Protein AF-A0A937M376-F1 (afdb_monomer_lite)

pLDDT: mean 91.03, std 8.13, range [60.03, 98.12]

Radius of gyration: 15.55 Å; chains: 1; bounding box: 42×31×44 Å

Structure (mmCIF, N/CA/C/O backbone):
data_AF-A0A937M376-F1
#
_entry.id   AF-A0A937M376-F1
#
loop_
_atom_site.group_PDB
_atom_site.id
_atom_site.type_symbol
_atom_site.label_atom_id
_atom_site.label_alt_id
_atom_site.label_comp_id
_atom_site.label_asym_id
_atom_site.label_entity_id
_atom_site.label_seq_id
_atom_site.pdbx_PDB_ins_code
_atom_site.Cartn_x
_atom_site.Cartn_y
_atom_site.Cartn_z
_atom_site.occupancy
_atom_site.B_iso_or_equiv
_atom_site.auth_seq_id
_atom_site.auth_comp_id
_atom_site.auth_asym_id
_atom_site.auth_atom_id
_atom_site.pdbx_PDB_model_num
ATOM 1 N N . MET A 1 1 ? 0.144 -13.848 18.892 1.00 60.03 1 MET A N 1
ATOM 2 C CA . MET A 1 1 ? -0.932 -13.142 18.149 1.00 60.03 1 MET A CA 1
ATOM 3 C C . MET A 1 1 ? -1.589 -14.121 17.180 1.00 60.03 1 MET A C 1
ATOM 5 O O . MET A 1 1 ? -0.908 -14.588 16.276 1.00 60.03 1 MET A O 1
ATOM 9 N N . LYS A 1 2 ? -2.869 -14.483 17.356 1.00 79.31 2 LYS A N 1
ATOM 10 C CA . LYS A 1 2 ? -3.527 -15.451 16.454 1.00 79.31 2 LYS A CA 1
ATOM 11 C C . LYS A 1 2 ? -3.582 -14.906 15.011 1.00 79.31 2 LYS A C 1
ATOM 13 O O . LYS A 1 2 ? -3.907 -13.730 14.798 1.00 79.31 2 LYS A O 1
ATOM 18 N N . ASN A 1 3 ? -3.244 -15.766 14.050 1.00 88.69 3 ASN A N 1
ATOM 19 C CA . ASN A 1 3 ? -3.342 -15.575 12.594 1.00 88.69 3 ASN A CA 1
ATOM 20 C C . ASN A 1 3 ? -2.472 -14.462 11.976 1.00 88.69 3 ASN A C 1
ATOM 22 O O . ASN A 1 3 ? -2.732 -14.068 10.845 1.00 88.69 3 ASN A O 1
ATOM 26 N N . PHE A 1 4 ? -1.459 -13.929 12.674 1.00 93.38 4 PHE A N 1
ATOM 27 C CA . PHE A 1 4 ? -0.593 -12.879 12.105 1.00 93.38 4 PHE A CA 1
ATOM 28 C C . PHE A 1 4 ? 0.095 -13.344 10.817 1.00 93.38 4 PHE A C 1
ATOM 30 O O . PHE A 1 4 ? -0.080 -12.726 9.775 1.00 93.38 4 PHE A O 1
ATOM 37 N N . LEU A 1 5 ? 0.808 -14.473 10.884 1.00 94.62 5 LEU A N 1
ATOM 38 C CA . LEU A 1 5 ? 1.556 -15.008 9.748 1.00 94.62 5 LEU A CA 1
ATOM 39 C C . LEU A 1 5 ? 0.632 -15.364 8.583 1.00 94.62 5 LEU A C 1
ATOM 41 O O . LEU A 1 5 ? 0.913 -14.987 7.454 1.00 94.62 5 LEU A O 1
ATOM 45 N N . THR A 1 6 ? -0.503 -16.007 8.864 1.00 96.81 6 THR A N 1
ATOM 46 C CA . THR A 1 6 ? -1.507 -16.336 7.847 1.00 96.81 6 THR A CA 1
ATOM 47 C C . THR A 1 6 ? -1.978 -15.087 7.108 1.00 96.81 6 THR A C 1
ATOM 49 O O . THR A 1 6 ? -1.923 -15.055 5.888 1.00 96.81 6 THR A O 1
ATOM 52 N N . LEU A 1 7 ? -2.375 -14.034 7.830 1.00 96.75 7 LEU A N 1
ATOM 53 C CA . LEU A 1 7 ? -2.866 -12.798 7.215 1.00 96.75 7 LEU A CA 1
ATOM 54 C C . LEU A 1 7 ? -1.769 -12.047 6.447 1.00 96.75 7 LEU A C 1
ATOM 56 O O . LEU A 1 7 ? -2.049 -11.513 5.374 1.00 96.75 7 LEU A O 1
ATOM 60 N N . SER A 1 8 ? -0.528 -12.046 6.943 1.00 97.62 8 SER A N 1
ATOM 61 C CA . SER A 1 8 ? 0.626 -11.507 6.211 1.00 97.62 8 SER A CA 1
ATOM 62 C C . SER A 1 8 ? 0.859 -12.267 4.904 1.00 97.62 8 SER A C 1
ATOM 64 O O . SER A 1 8 ? 0.941 -11.648 3.850 1.00 97.62 8 SER A O 1
ATOM 66 N N . VAL A 1 9 ? 0.913 -13.602 4.945 1.00 97.94 9 VAL A N 1
ATOM 67 C CA . VAL A 1 9 ? 1.138 -14.439 3.754 1.00 97.94 9 VAL A CA 1
ATOM 68 C C . VAL A 1 9 ? -0.005 -14.282 2.752 1.00 97.94 9 VAL A C 1
ATOM 70 O O . VAL A 1 9 ? 0.249 -14.100 1.566 1.00 97.94 9 VAL A O 1
ATOM 73 N N . THR A 1 10 ? -1.259 -14.263 3.208 1.00 97.62 10 THR A N 1
ATOM 74 C CA . THR A 1 10 ? -2.409 -13.987 2.335 1.00 97.62 10 THR A CA 1
ATOM 75 C C . THR A 1 10 ? -2.293 -12.614 1.675 1.00 97.62 10 THR A C 1
ATOM 77 O O . THR A 1 10 ? -2.539 -12.493 0.479 1.00 97.62 10 THR A O 1
ATOM 80 N N . SER A 1 11 ? -1.876 -11.588 2.423 1.00 98.06 11 SER A N 1
ATOM 81 C CA . SER A 1 11 ? -1.689 -10.235 1.881 1.00 98.06 11 SER A CA 1
ATOM 82 C C . SER A 1 11 ? -0.554 -10.171 0.860 1.00 98.06 11 SER A C 1
ATOM 84 O O . SER A 1 11 ? -0.688 -9.472 -0.140 1.00 98.06 11 SER A O 1
ATOM 86 N N . PHE A 1 12 ? 0.533 -10.915 1.091 1.00 98.00 12 PHE A N 1
ATOM 87 C CA . PHE A 1 12 ? 1.640 -11.058 0.147 1.00 98.00 12 PHE A CA 1
ATOM 88 C C . PHE A 1 12 ? 1.163 -11.670 -1.169 1.00 98.00 12 PHE A C 1
ATOM 90 O O . PHE A 1 12 ? 1.263 -11.024 -2.207 1.00 98.00 12 PHE A O 1
ATOM 97 N N . VAL A 1 13 ? 0.557 -12.863 -1.115 1.00 97.69 13 VAL A N 1
ATOM 98 C CA . VAL A 1 13 ? 0.066 -13.567 -2.310 1.00 97.69 13 VAL A CA 1
ATOM 99 C C . VAL A 1 13 ? -0.934 -12.702 -3.076 1.00 97.69 13 VAL A C 1
ATOM 101 O O . VAL A 1 13 ? -0.815 -12.550 -4.289 1.00 97.69 13 VAL A O 1
ATOM 104 N N . PHE A 1 14 ? -1.889 -12.085 -2.375 1.00 97.81 14 PHE A N 1
ATOM 105 C CA . PHE A 1 14 ? -2.879 -11.210 -3.000 1.00 97.81 14 PHE A CA 1
ATOM 106 C C . PHE A 1 14 ? -2.238 -9.996 -3.688 1.00 97.81 14 PHE A C 1
ATOM 108 O O . PHE A 1 14 ? -2.590 -9.677 -4.823 1.00 97.81 14 PHE A O 1
ATOM 115 N N . SER A 1 15 ? -1.273 -9.347 -3.029 1.00 97.19 15 SER A N 1
ATOM 116 C CA . SER A 1 15 ? -0.543 -8.205 -3.590 1.00 97.19 15 SER A CA 1
ATOM 117 C C . SER A 1 15 ? 0.244 -8.589 -4.839 1.00 97.19 15 SER A C 1
ATOM 119 O O . SER A 1 15 ? 0.117 -7.933 -5.869 1.00 97.19 15 SER A O 1
ATOM 121 N N . THR A 1 16 ? 0.997 -9.689 -4.787 1.00 95.75 16 THR A N 1
ATOM 122 C CA . THR A 1 16 ? 1.791 -10.169 -5.923 1.00 95.75 16 THR A CA 1
ATOM 123 C C . THR A 1 16 ? 0.912 -10.532 -7.119 1.00 95.75 16 THR A C 1
ATOM 125 O O . THR A 1 16 ? 1.245 -10.181 -8.247 1.00 95.75 16 THR A O 1
ATOM 128 N N . VAL A 1 17 ? -0.243 -11.168 -6.899 1.00 95.88 17 VAL A N 1
ATOM 129 C CA . VAL A 1 17 ? -1.197 -11.457 -7.984 1.00 95.88 17 VAL A CA 1
ATOM 130 C C . VAL A 1 17 ? -1.697 -10.167 -8.634 1.00 95.88 17 VAL A C 1
ATOM 132 O O . VAL A 1 17 ? -1.714 -10.070 -9.859 1.00 95.88 17 VAL A O 1
ATOM 135 N N . LEU A 1 18 ? -2.071 -9.157 -7.843 1.00 96.06 18 LEU A N 1
ATOM 136 C CA . LEU A 1 18 ? -2.535 -7.877 -8.387 1.00 96.06 18 LEU A CA 1
ATOM 137 C C . LEU A 1 18 ? -1.428 -7.096 -9.104 1.00 96.06 18 LEU A C 1
ATOM 139 O O . LEU A 1 18 ? -1.723 -6.419 -10.086 1.00 96.06 18 LEU A O 1
ATOM 143 N N . TRP A 1 19 ? -0.173 -7.240 -8.680 1.00 94.00 19 TRP A N 1
ATOM 144 C CA . TRP A 1 19 ? 0.996 -6.761 -9.419 1.00 94.00 19 TRP A CA 1
ATOM 145 C C . TRP A 1 19 ? 1.102 -7.379 -10.810 1.00 94.00 19 TRP A C 1
ATOM 147 O O . TRP A 1 19 ? 1.170 -6.650 -11.797 1.00 94.00 19 TRP A O 1
ATOM 157 N N . VAL A 1 20 ? 1.060 -8.711 -10.895 1.00 93.50 20 VAL A N 1
ATOM 158 C CA . VAL A 1 20 ? 1.152 -9.446 -12.167 1.00 93.50 20 VAL A CA 1
ATOM 159 C C . VAL A 1 20 ? -0.001 -9.072 -13.098 1.00 93.50 20 VAL A C 1
ATOM 161 O O . VAL A 1 20 ? 0.221 -8.775 -14.271 1.00 93.50 20 VAL A O 1
ATOM 164 N N . LEU A 1 21 ? -1.231 -9.045 -12.574 1.00 93.44 21 LEU A N 1
ATOM 165 C CA . LEU A 1 21 ? -2.415 -8.682 -13.353 1.00 93.44 21 LEU A CA 1
ATOM 166 C C . LEU A 1 21 ? -2.338 -7.244 -13.862 1.00 93.44 21 LEU A C 1
ATOM 168 O O . LEU A 1 21 ? -2.629 -6.995 -15.029 1.00 93.44 21 LEU A O 1
ATOM 172 N N . TRP A 1 22 ? -1.937 -6.301 -13.009 1.00 93.88 22 TRP A N 1
ATOM 173 C CA . TRP A 1 22 ? -1.803 -4.908 -13.416 1.00 93.88 22 TRP A CA 1
ATOM 174 C C . TRP A 1 22 ? -0.738 -4.736 -14.490 1.00 93.88 22 TRP A C 1
ATOM 176 O O . TRP A 1 22 ? -1.021 -4.119 -15.511 1.00 93.88 22 TRP A O 1
ATOM 186 N N . HIS A 1 23 ? 0.442 -5.329 -14.297 1.00 90.88 23 HIS A N 1
ATOM 187 C CA . HIS A 1 23 ? 1.521 -5.256 -15.274 1.00 90.88 23 HIS A CA 1
ATOM 188 C C . HIS A 1 23 ? 1.093 -5.831 -16.623 1.00 90.88 23 HIS A C 1
ATOM 190 O O . HIS A 1 23 ? 1.319 -5.200 -17.649 1.00 90.88 23 HIS A O 1
ATOM 196 N N . PHE A 1 24 ? 0.418 -6.986 -16.639 1.00 90.50 24 PHE A N 1
ATOM 197 C CA . PHE A 1 24 ? -0.133 -7.554 -17.870 1.00 90.50 24 PHE A CA 1
ATOM 198 C C . PHE A 1 24 ? -1.077 -6.570 -18.575 1.00 90.50 24 PHE A C 1
ATOM 200 O O . PHE A 1 24 ? -0.935 -6.336 -19.774 1.00 90.50 24 PHE A O 1
ATOM 207 N N . VAL A 1 25 ? -2.005 -5.954 -17.837 1.00 89.81 25 VAL A N 1
ATOM 208 C CA . VAL A 1 25 ? -2.943 -4.974 -18.404 1.00 89.81 25 VAL A CA 1
ATOM 209 C C . VAL A 1 25 ? -2.209 -3.740 -18.936 1.00 89.81 25 VAL A C 1
ATOM 211 O O . VAL A 1 25 ? -2.500 -3.300 -20.044 1.00 89.81 25 VAL A O 1
ATOM 214 N N . ASP A 1 26 ? -1.246 -3.201 -18.189 1.00 88.31 26 ASP A N 1
ATOM 215 C CA . ASP A 1 26 ? -0.510 -1.987 -18.565 1.00 88.31 26 ASP A CA 1
ATOM 216 C C . ASP A 1 26 ? 0.462 -2.196 -19.738 1.00 88.31 26 ASP A C 1
ATOM 218 O O . ASP A 1 26 ? 0.782 -1.249 -20.446 1.00 88.31 26 ASP A O 1
ATOM 222 N N . THR A 1 27 ? 0.904 -3.428 -19.998 1.00 86.88 27 THR A N 1
ATOM 223 C CA . THR A 1 27 ? 1.880 -3.713 -21.067 1.00 86.88 27 THR A CA 1
ATOM 224 C C . THR A 1 27 ? 1.272 -4.371 -22.306 1.00 86.88 27 THR A C 1
ATOM 226 O O . THR A 1 27 ? 1.769 -4.156 -23.408 1.00 86.88 27 THR A O 1
ATOM 229 N N . HIS A 1 28 ? 0.185 -5.141 -22.169 1.00 87.12 28 HIS A N 1
ATOM 230 C CA . HIS A 1 28 ? -0.362 -5.956 -23.266 1.00 87.12 28 HIS A CA 1
ATOM 231 C C . HIS A 1 28 ? -1.743 -5.499 -23.761 1.00 87.12 28 HIS A C 1
ATOM 233 O O . HIS A 1 28 ? -2.185 -5.933 -24.827 1.00 87.12 28 HIS A O 1
ATOM 239 N N . VAL A 1 29 ? -2.446 -4.618 -23.038 1.00 87.69 29 VAL A N 1
ATOM 240 C CA . VAL A 1 29 ? -3.753 -4.100 -23.476 1.00 87.69 29 VAL A CA 1
ATOM 241 C C . VAL A 1 29 ? -3.565 -2.759 -24.181 1.00 87.69 29 VAL A C 1
ATOM 243 O O . VAL A 1 29 ? -3.445 -1.716 -23.545 1.00 87.69 29 VAL A O 1
ATOM 246 N N . LEU A 1 30 ? -3.583 -2.779 -25.518 1.00 81.81 30 LEU A N 1
ATOM 247 C CA . LEU A 1 30 ? -3.178 -1.660 -26.386 1.00 81.81 30 LEU A CA 1
ATOM 248 C C . LEU A 1 30 ? -3.792 -0.293 -26.023 1.00 81.81 30 LEU A C 1
ATOM 250 O O . LEU A 1 30 ? -3.104 0.720 -26.050 1.00 81.81 30 LEU A O 1
ATOM 254 N N . PHE A 1 31 ? -5.079 -0.236 -25.667 1.00 83.69 31 PHE A N 1
ATOM 255 C CA . PHE A 1 31 ? -5.759 1.032 -25.352 1.00 83.69 31 PHE A CA 1
ATOM 256 C C . PHE A 1 31 ? -5.519 1.538 -23.915 1.00 83.69 31 PHE A C 1
ATOM 258 O O . PHE A 1 31 ? -5.854 2.692 -23.601 1.00 83.69 31 PHE A O 1
ATOM 265 N N . LEU A 1 32 ? -4.960 0.683 -23.053 1.00 79.75 32 LEU A N 1
ATOM 266 C CA . LEU A 1 32 ? -4.591 0.968 -21.664 1.00 79.75 32 LEU A CA 1
ATOM 267 C C . LEU A 1 32 ? -3.082 1.098 -21.461 1.00 79.75 32 LEU A C 1
ATOM 269 O O . LEU A 1 32 ? -2.679 1.536 -20.386 1.00 79.75 32 LEU A O 1
ATOM 273 N N . ALA A 1 33 ? -2.276 0.766 -22.470 1.00 80.56 33 ALA A N 1
ATOM 274 C CA . ALA A 1 33 ? -0.830 0.813 -22.362 1.00 80.56 33 ALA A CA 1
ATOM 275 C C . ALA A 1 33 ? -0.338 2.211 -21.959 1.00 80.56 33 ALA A C 1
ATOM 277 O O . ALA A 1 33 ? -0.722 3.216 -22.566 1.00 80.56 33 ALA A O 1
ATOM 278 N N . GLY A 1 34 ? 0.461 2.280 -20.890 1.00 74.69 34 GLY A N 1
ATOM 279 C CA . GLY A 1 34 ? 0.971 3.533 -20.322 1.00 74.69 34 GLY A CA 1
ATOM 280 C C . GLY A 1 34 ? -0.060 4.356 -19.536 1.00 74.69 34 GLY A C 1
ATOM 281 O O . GLY A 1 34 ? 0.252 5.453 -19.075 1.00 74.69 34 GLY A O 1
ATOM 282 N N . LYS A 1 35 ? -1.290 3.852 -19.353 1.00 81.12 35 LYS A N 1
ATOM 283 C CA . LYS A 1 35 ? -2.335 4.468 -18.509 1.00 81.12 35 LYS A CA 1
ATOM 284 C C . LYS A 1 35 ? -2.457 3.793 -17.141 1.00 81.12 35 LYS A C 1
ATOM 286 O O . LYS A 1 35 ? -3.377 4.124 -16.386 1.00 81.12 35 LYS A O 1
ATOM 291 N N . GLY A 1 36 ? -1.538 2.888 -16.799 1.00 72.00 36 GLY A N 1
ATOM 292 C CA . GLY A 1 36 ? -1.556 2.054 -15.599 1.00 72.00 36 GLY A CA 1
ATOM 293 C C . GLY A 1 36 ? -1.753 2.793 -14.281 1.00 72.00 36 GLY A C 1
ATOM 294 O O . GLY A 1 36 ? -2.350 2.231 -13.363 1.00 72.00 36 GLY A O 1
ATOM 295 N N . GLY A 1 37 ? -1.355 4.066 -14.193 1.00 74.19 37 GLY A N 1
ATOM 296 C CA . GLY A 1 37 ? -1.579 4.898 -13.008 1.00 74.19 37 GLY A CA 1
ATOM 297 C C . GLY A 1 37 ? -3.058 5.072 -12.631 1.00 74.19 37 GLY A C 1
ATOM 298 O O . GLY A 1 37 ? -3.381 5.113 -11.446 1.00 74.19 37 GLY A O 1
ATOM 299 N N . PHE A 1 38 ? -3.977 5.111 -13.606 1.00 75.31 38 PHE A N 1
ATOM 300 C CA . PHE A 1 38 ? -5.414 5.289 -13.342 1.00 75.31 38 PHE A CA 1
ATOM 301 C C . PHE A 1 38 ? -6.099 4.035 -12.786 1.00 75.31 38 PHE A C 1
ATOM 303 O O . PHE A 1 38 ? -7.143 4.139 -12.146 1.00 75.31 38 PHE A O 1
ATOM 310 N N . PHE A 1 39 ? -5.525 2.854 -13.017 1.00 83.56 39 PHE A N 1
ATOM 311 C CA . PHE A 1 39 ? -6.074 1.566 -12.584 1.00 83.56 39 PHE A CA 1
ATOM 312 C C . PHE A 1 39 ? -5.035 0.736 -11.818 1.00 83.56 39 PHE A C 1
ATOM 314 O O . PHE A 1 39 ? -4.970 -0.483 -11.949 1.00 83.56 39 PHE A O 1
ATOM 321 N N . TYR A 1 40 ? -4.220 1.401 -10.996 1.00 91.31 40 TYR A N 1
ATOM 322 C CA . TYR A 1 40 ? -3.093 0.786 -10.301 1.00 91.31 40 TYR A CA 1
ATOM 323 C C . TYR A 1 40 ? -3.528 -0.246 -9.240 1.00 91.31 40 TYR A C 1
ATOM 325 O O . TYR A 1 40 ? -3.756 0.079 -8.068 1.00 91.31 40 TYR A O 1
ATOM 333 N N . LEU A 1 41 ? -3.645 -1.518 -9.648 1.00 94.56 41 LEU A N 1
ATOM 334 C CA . LEU A 1 41 ? -4.130 -2.608 -8.791 1.00 94.56 41 LEU A CA 1
ATOM 335 C C . LEU A 1 41 ? -3.246 -2.890 -7.563 1.00 94.56 41 LEU A C 1
ATOM 337 O O . LEU A 1 41 ? -3.818 -3.232 -6.526 1.00 94.56 41 LEU A O 1
ATOM 341 N N . PRO A 1 42 ? -1.909 -2.708 -7.587 1.00 95.19 42 PRO A N 1
ATOM 342 C CA . PRO A 1 42 ? -1.094 -2.838 -6.376 1.00 95.19 42 PRO A CA 1
ATOM 343 C C . PRO A 1 42 ? -1.538 -1.908 -5.242 1.00 95.19 42 PRO A C 1
ATOM 345 O O . PRO A 1 42 ? -1.579 -2.301 -4.074 1.00 95.19 42 PRO A O 1
ATOM 348 N N . HIS A 1 43 ? -1.973 -0.684 -5.561 1.00 96.19 43 HIS A N 1
ATOM 349 C CA . HIS A 1 43 ? -2.533 0.202 -4.539 1.00 96.19 43 HIS A CA 1
ATOM 350 C C . HIS A 1 43 ? -3.876 -0.305 -4.008 1.00 96.19 43 HIS A C 1
ATOM 352 O O . HIS A 1 43 ? -4.112 -0.269 -2.798 1.00 96.19 43 HIS A O 1
ATOM 358 N N . ALA A 1 44 ? -4.732 -0.853 -4.876 1.00 95.62 44 ALA A N 1
ATOM 359 C CA . ALA A 1 44 ? -5.965 -1.503 -4.437 1.00 95.62 44 ALA A CA 1
ATOM 360 C C . ALA A 1 44 ? -5.677 -2.683 -3.489 1.00 95.62 44 ALA A C 1
ATOM 362 O O . ALA A 1 44 ? -6.370 -2.835 -2.481 1.00 95.62 44 ALA A O 1
ATOM 363 N N . ALA A 1 45 ? -4.615 -3.458 -3.748 1.00 97.50 45 ALA A N 1
ATOM 364 C CA . ALA A 1 45 ? -4.165 -4.534 -2.867 1.00 97.50 45 ALA A CA 1
ATOM 365 C C . ALA A 1 45 ? -3.863 -4.024 -1.454 1.00 97.50 45 ALA A C 1
ATOM 367 O O . ALA A 1 45 ? -4.378 -4.560 -0.469 1.00 97.50 45 ALA A O 1
ATOM 368 N N . ARG A 1 46 ? -3.082 -2.940 -1.359 1.00 97.62 46 ARG A N 1
ATOM 369 C CA . ARG A 1 46 ? -2.753 -2.287 -0.085 1.00 97.62 46 ARG A CA 1
ATOM 370 C C . ARG A 1 46 ? -4.005 -1.839 0.655 1.00 97.62 46 ARG A C 1
ATOM 372 O O . ARG A 1 46 ? -4.148 -2.139 1.840 1.00 97.62 46 ARG A O 1
ATOM 379 N N . VAL A 1 47 ? -4.922 -1.162 -0.037 1.00 97.56 47 VAL A N 1
ATOM 380 C CA . VAL A 1 47 ? -6.159 -0.661 0.572 1.00 97.56 47 VAL A CA 1
ATOM 381 C C . VAL A 1 47 ? -6.988 -1.811 1.129 1.00 97.56 47 VAL A C 1
ATOM 383 O O . VAL A 1 47 ? -7.312 -1.804 2.314 1.00 97.56 47 VAL A O 1
ATOM 386 N N . LEU A 1 48 ? -7.298 -2.818 0.312 1.00 97.25 48 LEU A N 1
ATOM 387 C CA . LEU A 1 48 ? -8.151 -3.930 0.729 1.00 97.25 48 LEU A CA 1
ATOM 388 C C . LEU A 1 48 ? -7.524 -4.703 1.892 1.00 97.25 48 LEU A C 1
ATOM 390 O O . LEU A 1 48 ? -8.169 -4.893 2.923 1.00 97.25 48 LEU A O 1
ATOM 394 N N . CYS A 1 49 ? -6.255 -5.090 1.783 1.00 97.62 49 CYS A N 1
ATOM 395 C CA . CYS A 1 49 ? -5.594 -5.865 2.828 1.00 97.62 49 CYS A CA 1
ATOM 396 C C . CYS A 1 49 ? -5.479 -5.087 4.147 1.00 97.62 49 CYS 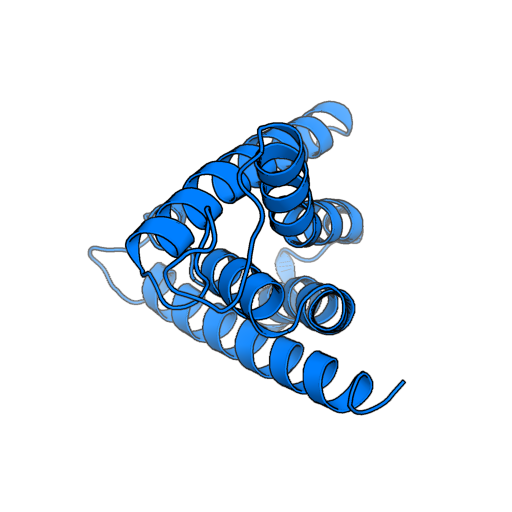A C 1
ATOM 398 O O . CYS A 1 49 ? -5.750 -5.653 5.203 1.00 97.62 49 CYS A O 1
ATOM 400 N N . VAL A 1 50 ? -5.154 -3.790 4.127 1.00 97.44 50 VAL A N 1
ATOM 401 C CA . VAL A 1 50 ? -5.100 -2.987 5.363 1.00 97.44 50 VAL A CA 1
ATOM 402 C C . VAL A 1 50 ? -6.500 -2.761 5.940 1.00 97.44 50 VAL A C 1
ATOM 404 O O . VAL A 1 50 ? -6.690 -2.880 7.149 1.00 97.44 50 VAL A O 1
ATOM 407 N N . VAL A 1 51 ? -7.508 -2.495 5.109 1.00 95.88 51 VAL A N 1
ATOM 408 C CA . VAL A 1 51 ? -8.895 -2.305 5.564 1.00 95.88 51 VAL A CA 1
ATOM 409 C C . VAL A 1 51 ? -9.449 -3.585 6.199 1.00 95.88 51 VAL A C 1
ATOM 411 O O . VAL A 1 51 ? -10.080 -3.521 7.257 1.00 95.88 51 VAL A O 1
ATOM 414 N N . TYR A 1 52 ? -9.200 -4.759 5.613 1.00 94.75 52 TYR A N 1
ATOM 415 C CA . TYR A 1 52 ? -9.744 -6.028 6.107 1.00 94.75 52 TYR A CA 1
ATOM 416 C C . TYR A 1 52 ? -8.885 -6.692 7.187 1.00 94.75 52 TYR A C 1
ATOM 418 O O . TYR A 1 52 ? -9.430 -7.182 8.177 1.00 94.75 52 TYR A O 1
ATOM 426 N N . PHE A 1 53 ? -7.560 -6.686 7.045 1.00 95.31 53 PHE A N 1
ATOM 427 C CA . PHE A 1 53 ? -6.639 -7.410 7.930 1.00 95.31 53 PHE A CA 1
ATOM 428 C C . PHE A 1 53 ? -5.858 -6.496 8.887 1.00 95.31 53 PHE A C 1
ATOM 430 O O . PHE A 1 53 ? -5.197 -6.982 9.811 1.00 95.31 53 PHE A O 1
ATOM 437 N N . GLY A 1 54 ? -5.969 -5.175 8.727 1.00 94.25 54 GLY A N 1
ATOM 438 C CA . GLY A 1 54 ? -5.305 -4.189 9.577 1.00 94.25 54 GLY A CA 1
ATOM 439 C C . GLY A 1 54 ? -3.786 -4.196 9.412 1.00 94.25 54 GLY A C 1
ATOM 440 O O . GLY A 1 54 ? -3.246 -4.572 8.373 1.00 94.25 54 GLY A O 1
ATOM 441 N N . TYR A 1 55 ? -3.083 -3.830 10.487 1.00 94.25 55 TYR A N 1
ATOM 442 C CA . TYR A 1 55 ? -1.616 -3.776 10.527 1.00 94.25 55 TYR A CA 1
ATOM 443 C C . TYR A 1 55 ? -0.941 -5.121 10.217 1.00 94.25 55 TYR A C 1
ATOM 445 O O . TYR A 1 55 ? 0.216 -5.153 9.811 1.00 94.25 55 TYR A O 1
ATOM 453 N N . LYS A 1 56 ? -1.661 -6.239 10.379 1.00 95.50 56 LYS A N 1
ATOM 454 C CA . LYS A 1 56 ? -1.143 -7.581 10.089 1.00 95.50 56 LYS A CA 1
ATOM 455 C C . LYS A 1 56 ? -0.851 -7.777 8.601 1.00 95.50 56 LYS A C 1
ATOM 457 O O . LYS A 1 56 ? -0.022 -8.604 8.271 1.00 95.50 56 LYS A O 1
ATOM 462 N N . ALA A 1 57 ? -1.490 -7.021 7.709 1.00 97.44 57 ALA A N 1
ATOM 463 C CA . ALA A 1 57 ? -1.202 -7.096 6.278 1.00 97.44 57 ALA A CA 1
ATOM 464 C C . ALA A 1 57 ? 0.143 -6.468 5.889 1.00 97.44 57 ALA A C 1
ATOM 466 O O . ALA A 1 57 ? 0.715 -6.847 4.869 1.00 97.44 57 ALA A O 1
ATOM 467 N N . ILE A 1 58 ? 0.642 -5.507 6.676 1.00 97.62 58 ILE A N 1
ATOM 468 C CA . ILE A 1 58 ? 1.749 -4.621 6.289 1.00 97.62 58 ILE A CA 1
ATOM 469 C C . ILE A 1 58 ? 3.016 -5.388 5.877 1.00 97.62 58 ILE A C 1
ATOM 471 O O . ILE A 1 58 ? 3.534 -5.082 4.804 1.00 97.62 58 ILE A O 1
ATOM 475 N N . PRO A 1 59 ? 3.507 -6.398 6.627 1.00 97.62 59 PRO A N 1
ATOM 476 C CA . PRO A 1 59 ? 4.723 -7.110 6.233 1.00 97.62 59 PRO A CA 1
ATOM 477 C C . PRO A 1 59 ? 4.570 -7.828 4.890 1.00 97.62 59 PRO A C 1
ATOM 479 O O . PRO A 1 59 ? 5.458 -7.763 4.047 1.00 97.62 59 PRO A O 1
ATOM 482 N N . GLY A 1 60 ? 3.425 -8.481 4.673 1.00 97.88 60 GLY A N 1
ATOM 483 C CA . GLY A 1 60 ? 3.150 -9.181 3.422 1.00 97.88 60 GLY A CA 1
ATOM 484 C C . GLY A 1 60 ? 2.990 -8.233 2.240 1.00 97.88 60 GLY A C 1
ATOM 485 O O . GLY A 1 60 ? 3.537 -8.483 1.173 1.00 97.88 60 GLY A O 1
ATOM 486 N N . LEU A 1 61 ? 2.291 -7.114 2.446 1.00 98.06 61 LEU A N 1
ATOM 487 C CA . LEU A 1 61 ? 2.162 -6.063 1.439 1.00 98.06 61 LEU A CA 1
ATOM 488 C C . LEU A 1 61 ? 3.522 -5.479 1.061 1.00 98.06 61 LEU A C 1
ATOM 490 O O . LEU A 1 61 ? 3.792 -5.328 -0.123 1.00 98.06 61 LEU A O 1
ATOM 494 N N . TYR A 1 62 ? 4.381 -5.201 2.045 1.00 97.56 62 TYR A N 1
ATOM 495 C CA . TYR A 1 62 ? 5.721 -4.676 1.801 1.00 97.56 62 TYR A CA 1
ATOM 496 C C . TYR A 1 62 ? 6.559 -5.643 0.973 1.00 97.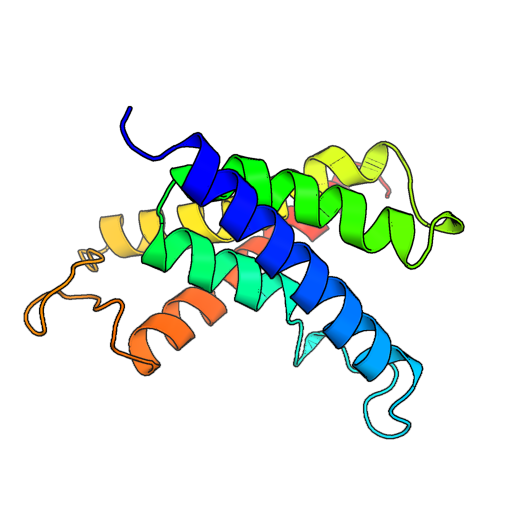56 62 TYR A C 1
ATOM 498 O O . TYR A 1 62 ? 7.091 -5.247 -0.055 1.00 97.56 62 TYR A O 1
ATOM 506 N N . LEU A 1 63 ? 6.593 -6.926 1.342 1.00 96.19 63 LEU A N 1
ATOM 507 C CA . LEU A 1 63 ? 7.266 -7.936 0.527 1.00 96.19 63 LEU A CA 1
ATOM 508 C C . LEU A 1 63 ? 6.667 -8.033 -0.882 1.00 96.19 63 LEU A C 1
ATOM 510 O O . LEU A 1 63 ? 7.412 -8.202 -1.839 1.00 96.19 63 LEU A O 1
ATOM 514 N N . GLY A 1 64 ? 5.349 -7.885 -1.032 1.00 95.56 64 GLY A N 1
ATOM 515 C CA . GLY A 1 64 ? 4.688 -7.874 -2.339 1.00 95.56 64 GLY A CA 1
ATOM 516 C C . GLY A 1 64 ? 5.120 -6.691 -3.211 1.00 95.56 64 GLY A C 1
ATOM 517 O O . GLY A 1 64 ? 5.368 -6.882 -4.395 1.00 95.56 64 GLY A O 1
ATOM 518 N N . GLU A 1 65 ? 5.278 -5.503 -2.621 1.00 94.00 65 GLU A N 1
ATOM 519 C CA . GLU A 1 65 ? 5.766 -4.295 -3.311 1.00 94.00 65 GLU A CA 1
ATOM 520 C C . GLU A 1 65 ? 7.255 -4.347 -3.673 1.00 94.00 65 GLU A C 1
ATOM 522 O O . GLU A 1 65 ? 7.718 -3.581 -4.512 1.00 94.00 65 GLU A O 1
ATOM 527 N N . LEU A 1 66 ? 8.018 -5.239 -3.045 1.00 92.44 66 LEU A N 1
ATOM 528 C CA . LEU A 1 66 ? 9.404 -5.513 -3.412 1.00 92.44 66 LEU A CA 1
ATOM 529 C C . LEU A 1 66 ? 9.478 -6.595 -4.501 1.00 92.44 66 LEU A C 1
ATOM 531 O O . LEU A 1 66 ? 10.114 -6.421 -5.536 1.00 92.44 66 LEU A O 1
ATOM 535 N N . VAL A 1 67 ? 8.787 -7.716 -4.286 1.00 91.44 67 VAL A N 1
ATOM 536 C CA . VAL A 1 67 ? 8.838 -8.891 -5.167 1.00 91.44 67 VAL A CA 1
ATOM 537 C C . VAL A 1 67 ? 8.131 -8.646 -6.496 1.00 91.44 67 VAL A C 1
ATOM 539 O O . VAL A 1 67 ? 8.629 -9.098 -7.520 1.00 91.44 67 VAL A O 1
ATOM 542 N N . GLY A 1 68 ? 6.988 -7.953 -6.499 1.00 88.19 68 GLY A N 1
ATOM 543 C CA . GLY A 1 68 ? 6.198 -7.703 -7.708 1.00 88.19 68 GLY A CA 1
ATOM 544 C C . GLY A 1 68 ? 7.035 -7.065 -8.821 1.00 88.19 68 GLY A C 1
ATOM 545 O O . GLY A 1 68 ? 7.239 -7.714 -9.848 1.00 88.19 68 GLY A O 1
ATOM 546 N N . PRO A 1 69 ? 7.586 -5.856 -8.606 1.00 85.50 69 PRO A N 1
ATOM 547 C CA . PRO A 1 69 ? 8.474 -5.209 -9.568 1.00 85.50 69 PRO A CA 1
ATOM 548 C C . PRO A 1 69 ? 9.702 -6.053 -9.905 1.00 85.50 69 PRO A C 1
ATOM 550 O O . PRO A 1 69 ? 10.019 -6.205 -11.075 1.00 85.50 69 PRO A O 1
ATOM 553 N N . TYR A 1 70 ? 10.360 -6.651 -8.905 1.00 86.56 70 TYR A N 1
ATOM 554 C CA . TYR A 1 70 ? 11.579 -7.435 -9.121 1.00 86.56 70 TYR A CA 1
ATOM 555 C C . TYR A 1 70 ? 11.373 -8.640 -10.050 1.00 86.56 70 TYR A C 1
ATOM 557 O O . TYR A 1 70 ? 12.249 -8.958 -10.846 1.00 86.56 70 TYR A O 1
ATOM 565 N N . VAL A 1 71 ? 10.231 -9.325 -9.948 1.00 86.62 71 VAL A N 1
ATOM 566 C CA . VAL A 1 71 ? 9.917 -10.496 -10.784 1.00 86.62 71 VAL A CA 1
ATOM 567 C C . VAL A 1 71 ? 9.475 -10.085 -12.188 1.00 86.62 71 VAL A C 1
ATOM 569 O O . VAL A 1 71 ? 9.757 -10.802 -13.145 1.00 86.62 71 VAL A O 1
ATOM 572 N N . LEU A 1 72 ? 8.759 -8.967 -12.309 1.00 87.44 72 LEU A N 1
ATOM 573 C CA . LEU A 1 72 ? 8.159 -8.522 -13.569 1.00 87.44 72 LEU A CA 1
ATOM 574 C C . LEU A 1 72 ? 9.139 -7.729 -14.435 1.00 87.44 72 LEU A C 1
ATOM 576 O O . LEU A 1 72 ? 9.173 -7.930 -15.645 1.00 87.44 72 LEU A O 1
ATOM 580 N N . ASP A 1 73 ? 9.947 -6.876 -13.811 1.00 82.25 73 ASP A N 1
ATOM 581 C CA . ASP A 1 73 ? 10.998 -6.103 -14.462 1.00 82.25 73 ASP A CA 1
ATOM 582 C C . ASP A 1 73 ? 12.241 -6.001 -13.553 1.00 82.25 73 ASP A C 1
ATOM 584 O O . ASP A 1 73 ? 12.447 -5.010 -12.838 1.00 82.25 73 ASP A O 1
ATOM 588 N N . PRO A 1 74 ? 13.101 -7.038 -13.561 1.00 77.06 74 PRO A N 1
ATOM 589 C CA . PRO A 1 74 ? 14.288 -7.085 -12.713 1.00 77.06 74 PRO A CA 1
ATOM 590 C C . PRO A 1 74 ? 15.272 -5.936 -12.975 1.00 77.06 74 PRO A C 1
ATOM 592 O O . PRO A 1 74 ? 16.056 -5.592 -12.091 1.00 77.06 74 PRO A O 1
ATOM 595 N N . GLY A 1 75 ? 15.252 -5.346 -14.179 1.00 71.88 75 GLY A N 1
ATOM 596 C CA . GLY A 1 75 ? 16.198 -4.312 -14.607 1.00 71.88 75 GLY A CA 1
ATOM 597 C C . GLY A 1 75 ? 15.967 -2.949 -13.953 1.00 71.88 75 GLY A C 1
ATOM 598 O O . GLY A 1 75 ? 16.889 -2.140 -13.882 1.00 71.88 75 GLY A O 1
ATOM 599 N N . ILE A 1 76 ? 14.762 -2.709 -13.430 1.00 65.75 76 ILE A N 1
ATOM 600 C CA . ILE A 1 76 ? 14.383 -1.457 -12.757 1.00 65.75 76 ILE A CA 1
ATOM 601 C C . ILE A 1 76 ? 14.695 -1.517 -11.250 1.00 65.75 76 ILE A C 1
ATOM 603 O O . ILE A 1 76 ? 14.665 -0.507 -10.539 1.00 65.75 76 ILE A O 1
ATOM 607 N N . TYR A 1 77 ? 15.033 -2.698 -10.730 1.00 64.31 77 TYR A N 1
ATOM 608 C CA . TYR A 1 77 ? 15.130 -2.901 -9.297 1.00 64.31 77 TYR A CA 1
ATOM 609 C C . TYR A 1 77 ? 16.452 -2.391 -8.714 1.00 64.31 77 TYR A C 1
ATOM 611 O O . TYR A 1 77 ? 17.527 -2.939 -8.952 1.00 64.31 77 TYR A O 1
ATOM 619 N N . SER A 1 78 ? 16.364 -1.354 -7.883 1.00 70.38 78 SER A N 1
ATOM 620 C CA . SER A 1 78 ? 17.499 -0.805 -7.142 1.00 70.38 78 SER A CA 1
ATOM 621 C C . SER A 1 78 ? 17.186 -0.726 -5.650 1.00 70.38 78 SER A C 1
ATOM 623 O O . SER A 1 78 ? 16.030 -0.597 -5.245 1.00 70.38 78 SER A O 1
ATOM 625 N N . PHE A 1 79 ? 18.227 -0.751 -4.808 1.00 69.56 79 PHE A N 1
ATOM 626 C CA . PHE A 1 79 ? 18.099 -0.544 -3.354 1.00 69.56 79 PHE A CA 1
ATOM 627 C C . PHE A 1 79 ? 17.339 0.743 -2.995 1.00 69.56 79 PHE A C 1
ATOM 629 O O . PHE A 1 79 ? 16.750 0.840 -1.918 1.00 69.56 79 PHE A O 1
ATOM 636 N N . SER A 1 80 ? 17.311 1.711 -3.915 1.00 78.25 80 SER A N 1
ATOM 637 C CA . SER A 1 80 ? 16.575 2.963 -3.772 1.00 78.25 80 SER A CA 1
ATOM 638 C C . SER A 1 80 ? 15.056 2.777 -3.634 1.00 78.25 80 SER A C 1
ATOM 640 O O . SER A 1 80 ? 14.396 3.651 -3.080 1.00 78.25 80 SER A O 1
ATOM 642 N N . LEU A 1 81 ? 14.502 1.629 -4.053 1.00 81.75 81 LEU A N 1
ATOM 643 C CA . LEU A 1 81 ? 13.064 1.343 -4.025 1.00 81.75 81 LEU A CA 1
ATOM 644 C C . LEU A 1 81 ? 12.547 0.869 -2.660 1.00 81.75 81 LEU A C 1
ATOM 646 O O . LEU A 1 81 ? 11.343 0.907 -2.425 1.00 81.75 81 LEU A O 1
ATOM 650 N N . PHE A 1 82 ? 13.417 0.488 -1.719 1.00 90.25 82 PHE A N 1
ATOM 651 C CA . PHE A 1 82 ? 12.979 -0.035 -0.416 1.00 90.25 82 PHE A CA 1
ATOM 652 C C . PHE A 1 82 ? 12.159 0.984 0.380 1.00 90.25 82 PHE A C 1
ATOM 654 O O . PHE A 1 82 ? 11.078 0.674 0.885 1.00 90.25 82 PHE A O 1
ATOM 661 N N . ILE 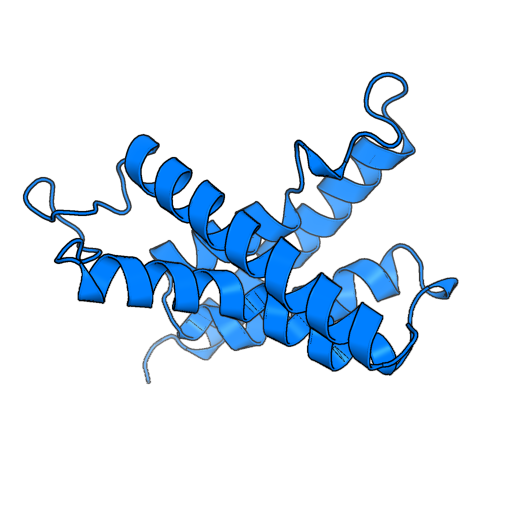A 1 83 ? 12.646 2.223 0.462 1.00 93.50 83 ILE A N 1
ATOM 662 C CA . ILE A 1 83 ? 11.956 3.289 1.191 1.00 93.50 83 ILE A CA 1
ATOM 663 C C . ILE A 1 83 ? 10.676 3.738 0.462 1.00 93.50 83 ILE A C 1
ATOM 665 O O . ILE A 1 83 ? 9.630 3.768 1.113 1.00 93.50 83 ILE A O 1
ATOM 669 N N . PRO A 1 84 ? 10.678 4.006 -0.860 1.00 93.25 84 PRO A N 1
ATOM 670 C CA . PRO A 1 84 ? 9.460 4.239 -1.635 1.00 93.25 84 PRO A CA 1
ATOM 671 C C . PRO A 1 84 ? 8.398 3.146 -1.484 1.00 93.25 84 PRO A C 1
ATOM 673 O O . PRO A 1 84 ? 7.222 3.467 -1.296 1.00 93.25 84 PRO A O 1
ATOM 676 N N . SER A 1 85 ? 8.782 1.866 -1.503 1.00 94.38 85 SER A N 1
ATOM 677 C CA . SER A 1 85 ? 7.852 0.747 -1.307 1.00 94.38 85 SER A CA 1
ATOM 678 C C . SER A 1 85 ? 7.270 0.739 0.106 1.00 94.38 85 SER A C 1
ATOM 680 O O . SER A 1 85 ? 6.068 0.528 0.282 1.00 94.38 85 SER A O 1
ATOM 682 N N . LEU A 1 86 ? 8.073 1.049 1.129 1.00 96.31 86 LEU A N 1
ATOM 683 C CA . LEU A 1 86 ? 7.578 1.167 2.501 1.00 96.31 86 LEU A CA 1
ATOM 684 C C . LEU A 1 86 ? 6.601 2.341 2.648 1.00 96.31 86 LEU A C 1
ATOM 686 O O . LEU A 1 86 ? 5.503 2.162 3.178 1.00 96.31 86 LEU A O 1
ATOM 690 N N . ILE A 1 87 ? 6.967 3.523 2.142 1.00 96.69 87 ILE A N 1
ATOM 691 C CA . ILE A 1 87 ? 6.099 4.712 2.113 1.00 96.69 87 ILE A CA 1
ATOM 692 C C . ILE A 1 87 ? 4.778 4.371 1.419 1.00 96.69 87 ILE A C 1
ATOM 694 O O . ILE A 1 87 ? 3.699 4.701 1.920 1.00 96.69 87 ILE A O 1
ATOM 698 N N . SER A 1 88 ? 4.858 3.646 0.305 1.00 96.44 88 SER A N 1
ATOM 699 C CA . SER A 1 88 ? 3.697 3.208 -0.455 1.00 96.44 88 SER A CA 1
ATOM 700 C C . SER A 1 88 ? 2.757 2.356 0.394 1.00 96.44 88 SER A C 1
ATOM 702 O O . SER A 1 88 ? 1.559 2.644 0.466 1.00 96.44 88 SER A O 1
ATOM 704 N N . VAL A 1 89 ? 3.255 1.342 1.101 1.00 97.69 89 VAL A N 1
ATOM 705 C CA . VAL A 1 89 ? 2.416 0.522 1.994 1.00 97.69 89 VAL A CA 1
ATOM 706 C C . VAL A 1 89 ? 1.832 1.347 3.144 1.00 97.69 89 VAL A C 1
ATOM 708 O O . VAL A 1 89 ? 0.656 1.185 3.476 1.00 97.69 89 VAL A O 1
ATOM 711 N N . MET A 1 90 ? 2.609 2.274 3.705 1.00 98.12 90 MET A N 1
ATOM 712 C CA . MET A 1 90 ? 2.201 3.103 4.845 1.00 98.12 90 MET A CA 1
ATOM 713 C C . MET A 1 90 ? 1.189 4.205 4.499 1.00 98.12 90 MET A C 1
ATOM 715 O O . MET A 1 90 ? 0.484 4.683 5.389 1.00 98.12 90 MET A O 1
ATOM 719 N N . SER A 1 91 ? 1.032 4.553 3.219 1.00 97.94 91 SER A N 1
ATOM 720 C CA . SER A 1 91 ? 0.034 5.535 2.765 1.00 97.94 91 SER A CA 1
ATOM 721 C C . SER A 1 91 ? -1.405 5.202 3.194 1.00 97.94 91 SER 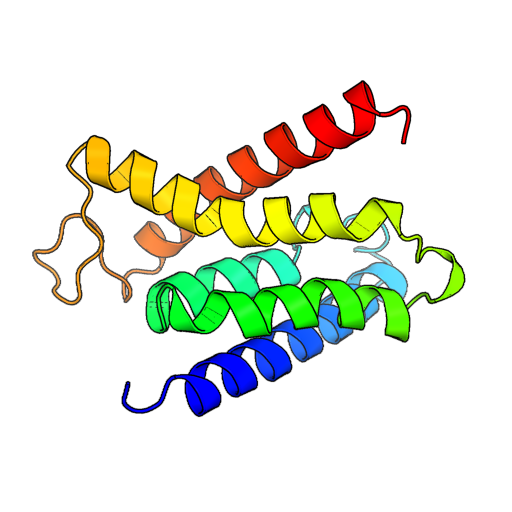A C 1
ATOM 723 O O . SER A 1 91 ? -2.178 6.106 3.516 1.00 97.94 91 SER A O 1
ATOM 725 N N . VAL A 1 92 ? -1.770 3.914 3.268 1.00 98.06 92 VAL A N 1
ATOM 726 C CA . VAL A 1 92 ? -3.111 3.483 3.696 1.00 98.06 92 VAL A CA 1
ATOM 727 C C . VAL A 1 92 ? -3.300 3.637 5.214 1.00 98.06 92 VAL A C 1
ATOM 729 O O . VAL A 1 92 ? -4.272 4.278 5.617 1.00 98.06 92 VAL A O 1
ATOM 732 N N . PRO A 1 93 ? -2.396 3.136 6.086 1.00 97.69 93 PRO A N 1
ATOM 733 C CA . PRO A 1 93 ? -2.413 3.474 7.509 1.00 97.69 93 PRO A CA 1
ATOM 734 C C . PRO A 1 93 ? -2.456 4.981 7.793 1.00 97.69 93 PRO A C 1
ATOM 736 O O . PRO A 1 93 ? -3.191 5.398 8.689 1.00 97.69 93 PRO A O 1
ATOM 739 N N . PHE A 1 94 ? -1.730 5.803 7.029 1.00 97.56 94 PHE A N 1
ATOM 740 C CA . PHE A 1 94 ? -1.771 7.260 7.185 1.00 97.56 94 PHE A CA 1
ATOM 741 C C . PHE A 1 94 ? -3.139 7.843 6.832 1.00 97.56 94 PHE A C 1
ATOM 743 O O . PHE A 1 94 ? -3.689 8.598 7.633 1.00 97.56 94 PHE A O 1
ATOM 750 N N . ALA A 1 95 ? -3.741 7.427 5.715 1.00 97.94 95 ALA A N 1
ATOM 751 C CA . ALA A 1 95 ? -5.102 7.827 5.361 1.00 97.94 95 ALA A CA 1
ATOM 752 C C . ALA A 1 95 ? -6.115 7.453 6.453 1.00 97.94 95 ALA A C 1
ATOM 754 O O . ALA A 1 95 ? -6.929 8.281 6.859 1.00 97.94 95 ALA A O 1
ATOM 755 N N . LEU A 1 96 ? -6.035 6.228 6.981 1.00 97.50 96 LEU A N 1
ATOM 756 C CA . LEU A 1 96 ? -6.907 5.777 8.066 1.00 97.50 96 LEU A CA 1
ATOM 757 C C . LEU A 1 96 ? -6.682 6.563 9.360 1.00 97.50 96 LEU A C 1
ATOM 759 O O . LEU A 1 96 ? -7.645 6.879 10.051 1.00 97.50 96 LEU A O 1
ATOM 763 N N . THR A 1 97 ? -5.434 6.899 9.680 1.00 97.00 97 THR A N 1
ATOM 764 C CA . THR A 1 97 ? -5.095 7.699 10.866 1.00 97.00 97 THR A CA 1
ATOM 765 C C . THR A 1 97 ? -5.631 9.122 10.746 1.00 97.00 97 THR A C 1
ATOM 767 O O . THR A 1 97 ? -6.243 9.622 11.687 1.00 97.00 97 THR A O 1
ATOM 770 N N . MET A 1 98 ? -5.478 9.748 9.577 1.00 97.38 98 MET A N 1
ATOM 771 C CA . MET A 1 98 ? -6.036 11.069 9.291 1.00 97.38 98 MET A CA 1
ATOM 772 C C . MET A 1 98 ? -7.563 11.055 9.413 1.00 97.38 98 MET A C 1
ATOM 774 O O . MET A 1 98 ? -8.128 11.853 10.155 1.00 97.38 98 MET A O 1
ATOM 778 N N . LEU A 1 99 ? -8.239 10.113 8.753 1.00 96.81 99 LEU A N 1
ATOM 779 C CA . LEU A 1 99 ? -9.695 9.971 8.843 1.00 96.81 99 LEU A CA 1
ATOM 780 C C . LEU A 1 99 ? -10.152 9.761 10.291 1.00 96.81 99 LEU A C 1
ATOM 782 O O . LEU A 1 99 ? -11.086 10.418 10.745 1.00 96.81 99 LEU A O 1
ATOM 786 N N . ASN A 1 100 ? -9.441 8.922 11.045 1.00 95.56 100 ASN A N 1
ATOM 787 C CA . ASN A 1 100 ? -9.713 8.696 12.458 1.00 95.56 100 ASN A CA 1
ATOM 788 C C . ASN A 1 100 ? -9.574 9.981 13.296 1.00 95.56 100 ASN A C 1
ATOM 790 O O . ASN A 1 100 ? -10.441 10.259 14.119 1.00 95.56 100 ASN A O 1
ATOM 794 N N . SER A 1 101 ? -8.543 10.802 13.053 1.00 96.44 101 SER A N 1
ATOM 795 C CA . SER A 1 101 ? -8.377 12.097 13.741 1.00 96.44 101 SER A CA 1
ATOM 796 C C . SER A 1 101 ? -9.492 13.105 13.442 1.00 96.44 101 SER A C 1
ATOM 798 O O . SER A 1 101 ? -9.753 13.986 14.252 1.00 96.44 101 SER A O 1
ATOM 800 N N . LEU A 1 102 ? -10.191 12.938 12.316 1.00 95.75 102 LEU A N 1
ATOM 801 C CA . LEU A 1 102 ? -11.351 13.739 11.922 1.00 95.75 102 LEU A CA 1
ATOM 802 C C . LEU A 1 102 ? -12.685 13.137 12.412 1.00 95.75 102 LEU A C 1
ATOM 804 O O . LEU A 1 1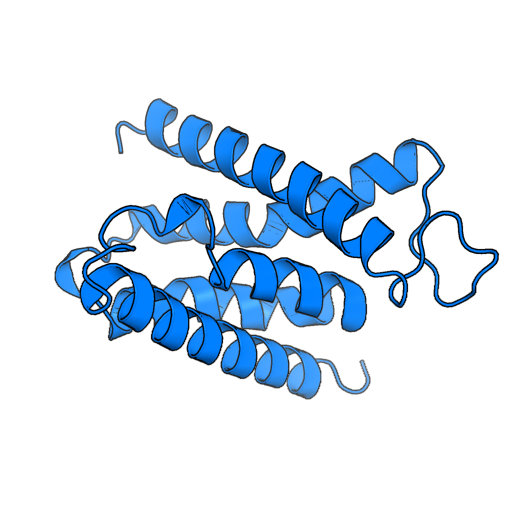02 ? -13.751 13.597 12.014 1.00 95.75 102 LEU A O 1
ATOM 808 N N . GLY A 1 103 ? -12.645 12.089 13.242 1.00 93.75 103 GLY A N 1
ATOM 809 C CA . GLY A 1 103 ? -13.829 11.393 13.762 1.00 93.75 103 GLY A CA 1
ATOM 810 C C . GLY A 1 103 ? -14.384 10.296 12.844 1.00 93.75 103 GLY A C 1
ATOM 811 O O . GLY A 1 103 ? -15.327 9.594 13.216 1.00 93.75 103 GLY A O 1
ATOM 812 N N . PHE A 1 104 ? -13.785 10.072 11.671 1.00 93.50 104 PHE A N 1
ATOM 813 C CA . PHE A 1 104 ? -14.180 9.027 10.725 1.00 93.50 104 PHE A CA 1
ATOM 814 C C . PHE A 1 104 ? -13.492 7.692 11.051 1.00 93.50 104 PHE A C 1
ATOM 816 O O . PHE A 1 104 ? -12.605 7.222 10.340 1.00 93.50 104 PHE A O 1
ATOM 823 N N . THR A 1 105 ? -13.898 7.066 12.157 1.00 93.31 105 THR A N 1
ATOM 824 C CA . THR A 1 105 ? -13.358 5.767 12.595 1.00 93.31 105 THR A CA 1
ATOM 825 C C . THR A 1 105 ? -13.797 4.617 11.676 1.00 93.31 105 THR A C 1
ATOM 827 O O . THR A 1 105 ? -14.953 4.528 11.252 1.00 93.31 105 THR A O 1
ATOM 830 N N . LEU A 1 106 ? -12.872 3.695 11.378 1.00 92.19 106 LEU A N 1
ATOM 831 C CA . LEU A 1 106 ? -13.135 2.521 10.540 1.00 92.19 106 LEU A CA 1
ATOM 832 C C . LEU A 1 106 ? -13.657 1.335 11.359 1.00 92.19 106 LEU A C 1
ATOM 834 O O . LEU A 1 106 ? -12.877 0.584 11.954 1.00 92.19 106 LEU A O 1
ATOM 838 N N . GLY A 1 107 ? -14.966 1.103 11.298 1.00 89.19 107 GLY A N 1
ATOM 839 C CA . GLY A 1 107 ? -15.630 0.011 12.004 1.00 89.19 107 GLY A CA 1
ATOM 840 C C . GLY A 1 107 ? -16.219 -1.077 11.103 1.00 89.19 107 GLY A C 1
ATOM 841 O O . GLY A 1 107 ? -16.011 -1.123 9.885 1.00 89.19 107 GLY A O 1
ATOM 842 N N . HIS A 1 108 ? -16.937 -2.001 11.743 1.00 77.50 108 HIS A N 1
ATOM 843 C CA . HIS A 1 108 ? -17.511 -3.200 11.118 1.00 77.50 108 HIS A CA 1
ATOM 844 C C . HIS A 1 108 ? -19.030 -3.112 10.907 1.00 77.50 108 HIS A C 1
ATOM 846 O O . HIS A 1 108 ? -19.604 -3.957 10.217 1.00 77.50 108 HIS A O 1
ATOM 852 N N . THR A 1 109 ? -19.689 -2.115 11.499 1.00 78.62 109 THR A N 1
ATOM 853 C CA . THR A 1 109 ? -21.149 -1.965 11.489 1.00 78.62 109 THR A CA 1
ATOM 854 C C . THR A 1 109 ? -21.591 -0.865 10.527 1.00 78.62 109 THR A C 1
ATOM 856 O O . THR A 1 109 ? -20.811 0.000 10.135 1.00 78.62 109 THR A O 1
ATOM 859 N N . ARG A 1 110 ? -22.879 -0.859 10.157 1.00 72.81 110 ARG A N 1
ATOM 860 C CA . ARG A 1 110 ? -23.473 0.237 9.368 1.00 72.81 110 ARG A CA 1
ATOM 861 C C . ARG A 1 110 ? -23.501 1.577 10.108 1.00 72.81 110 ARG A C 1
ATOM 863 O O . ARG A 1 110 ? -23.501 2.601 9.445 1.00 72.81 110 ARG A O 1
ATOM 870 N N . SER A 1 111 ? -23.497 1.555 11.440 1.00 80.06 111 SER A N 1
ATOM 871 C CA . SER A 1 111 ? -23.430 2.747 12.292 1.00 80.06 111 SER A CA 1
ATOM 872 C C . SER A 1 111 ? -22.019 3.319 12.442 1.00 80.06 111 SER A C 1
ATOM 874 O O . SER A 1 111 ? -21.859 4.398 13.001 1.00 80.06 111 SER A O 1
ATOM 876 N N . SER A 1 112 ? -20.992 2.600 11.976 1.00 82.81 112 SER A N 1
ATOM 877 C CA . SER A 1 112 ? -19.618 3.098 12.005 1.00 82.81 112 SER A CA 1
ATOM 878 C C . SER A 1 112 ? -19.463 4.248 10.996 1.00 82.81 112 SER A C 1
ATOM 880 O O . SER A 1 112 ? -19.920 4.083 9.860 1.00 82.81 112 SER A O 1
ATOM 882 N N . PRO A 1 113 ? -18.794 5.363 11.353 1.00 86.19 113 PRO A N 1
ATOM 883 C CA . PRO A 1 113 ? -18.563 6.489 10.444 1.00 86.19 113 PRO A CA 1
ATOM 884 C C . PRO A 1 113 ? -17.958 6.054 9.105 1.00 86.19 113 PRO A C 1
ATOM 886 O O . PRO A 1 113 ? -18.438 6.442 8.042 1.00 86.19 113 PRO A O 1
ATOM 889 N N . LEU A 1 114 ? -16.958 5.166 9.151 1.00 89.38 114 LEU A N 1
ATOM 890 C CA . LEU A 1 114 ? -16.497 4.402 7.998 1.00 89.38 114 LEU A CA 1
ATOM 891 C C . LEU A 1 114 ? -16.812 2.922 8.189 1.00 89.38 114 LEU A C 1
ATOM 893 O O . LEU A 1 114 ? -16.673 2.353 9.271 1.00 89.38 114 LEU A O 1
ATOM 897 N N . ASN A 1 115 ? -17.185 2.274 7.091 1.00 90.81 115 ASN A N 1
ATOM 898 C CA . ASN A 1 115 ? -17.648 0.894 7.076 1.00 90.81 115 ASN A CA 1
ATOM 899 C C . ASN A 1 115 ? -16.876 0.144 6.001 1.00 90.81 115 ASN A C 1
ATOM 901 O O . ASN A 1 115 ? -16.987 0.459 4.818 1.00 90.81 115 ASN A O 1
ATOM 905 N N . ARG A 1 116 ? -16.142 -0.882 6.429 1.00 88.81 116 ARG A N 1
ATOM 906 C CA . ARG A 1 116 ? -15.294 -1.724 5.573 1.00 88.81 116 ARG A CA 1
ATOM 907 C C . ARG A 1 116 ? -16.066 -2.473 4.486 1.00 88.81 116 ARG A C 1
ATOM 909 O O . ARG A 1 116 ? -15.461 -2.906 3.524 1.00 88.81 116 ARG A O 1
ATOM 916 N N . ARG A 1 117 ? -17.385 -2.641 4.631 1.00 88.88 117 ARG A N 1
ATOM 917 C CA . ARG A 1 117 ? -18.261 -3.292 3.639 1.00 88.88 117 ARG A CA 1
ATOM 918 C C . ARG A 1 117 ? -18.900 -2.307 2.660 1.00 88.88 117 ARG A C 1
ATOM 920 O O . ARG A 1 117 ? -19.537 -2.735 1.704 1.00 88.88 117 ARG A O 1
ATOM 927 N N . ASN A 1 118 ? -18.787 -1.001 2.905 1.00 93.00 118 ASN A N 1
ATOM 928 C CA . ASN A 1 118 ? -19.334 0.013 2.013 1.00 93.00 118 ASN A CA 1
ATOM 929 C C . ASN A 1 118 ? -18.274 0.412 0.979 1.00 93.00 118 ASN A C 1
ATOM 931 O O . ASN A 1 118 ? -17.279 1.052 1.319 1.00 93.00 118 ASN A O 1
ATOM 935 N N . TYR A 1 119 ? -18.514 0.079 -0.290 1.00 92.38 119 TYR A N 1
ATOM 936 C CA . TYR A 1 119 ? -17.594 0.389 -1.387 1.00 92.38 119 TYR A CA 1
ATOM 937 C C . TYR A 1 119 ? -17.319 1.894 -1.532 1.00 92.38 119 TYR A C 1
ATOM 939 O O . TYR A 1 119 ? -16.206 2.266 -1.886 1.00 92.38 119 TYR A O 1
ATOM 947 N N . LYS A 1 120 ? -18.280 2.770 -1.191 1.00 94.69 120 LYS A N 1
ATOM 948 C CA . LYS A 1 120 ? -18.077 4.230 -1.215 1.00 94.69 120 LYS A CA 1
ATOM 949 C C . LYS A 1 120 ? -17.031 4.670 -0.190 1.00 94.69 120 LYS A C 1
ATOM 951 O O . LYS A 1 120 ? -16.234 5.560 -0.461 1.00 94.69 120 LYS A O 1
ATOM 956 N N . HIS A 1 121 ? -17.014 4.027 0.978 1.00 95.19 121 HIS A N 1
ATOM 957 C CA . HIS A 1 121 ? -16.043 4.319 2.035 1.00 95.19 121 HIS A CA 1
ATOM 958 C C . HIS A 1 121 ? -14.663 3.759 1.678 1.00 95.19 121 HIS A C 1
ATOM 960 O O . HIS A 1 121 ? -13.662 4.428 1.909 1.00 95.19 121 HIS A O 1
ATOM 966 N N . ILE A 1 122 ? -14.606 2.572 1.058 1.00 95.38 122 ILE A N 1
ATOM 967 C CA . ILE A 1 122 ? -13.355 2.033 0.503 1.00 95.38 122 ILE A CA 1
ATOM 968 C C . ILE A 1 122 ? -12.795 2.993 -0.552 1.00 95.38 122 ILE A C 1
ATOM 970 O O . ILE A 1 122 ? -11.623 3.333 -0.472 1.00 95.38 122 ILE A O 1
ATOM 974 N N . LEU A 1 123 ? -13.627 3.483 -1.477 1.00 94.88 123 LEU A N 1
ATOM 975 C CA . LEU A 1 123 ? -13.214 4.423 -2.523 1.00 94.88 123 LEU A CA 1
ATOM 976 C C . LEU A 1 123 ? -12.651 5.722 -1.931 1.00 94.88 123 LEU A C 1
ATOM 978 O O . LEU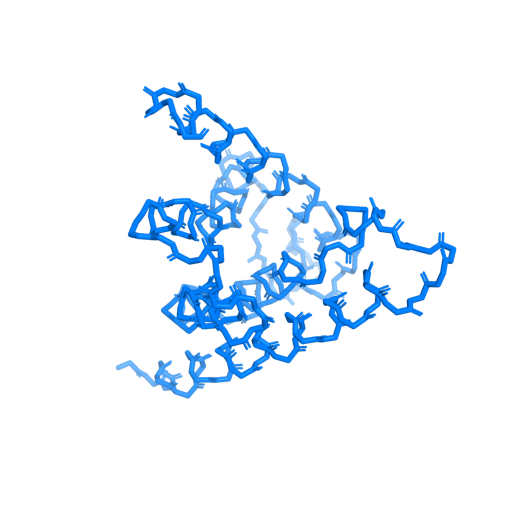 A 1 123 ? -11.601 6.183 -2.371 1.00 94.88 123 LEU A O 1
ATOM 982 N N . LEU A 1 124 ? -13.290 6.274 -0.894 1.00 96.38 124 LEU A N 1
ATOM 983 C CA . LEU A 1 124 ? -12.765 7.436 -0.171 1.00 96.38 124 LEU A CA 1
ATOM 984 C C . LEU A 1 124 ? -11.373 7.160 0.420 1.00 96.38 124 LEU A C 1
ATOM 986 O O . LEU A 1 124 ? -10.463 7.971 0.249 1.00 96.38 124 LEU A O 1
ATOM 990 N N . ILE A 1 125 ? -11.198 6.012 1.087 1.00 97.19 125 ILE A N 1
ATOM 991 C CA . ILE A 1 125 ? -9.903 5.602 1.649 1.00 97.19 125 ILE A CA 1
ATOM 992 C C . ILE A 1 125 ? -8.866 5.491 0.532 1.00 97.19 125 ILE A C 1
ATOM 994 O O . ILE A 1 125 ? -7.787 6.052 0.680 1.00 97.19 125 ILE A O 1
ATOM 998 N N . THR A 1 126 ? -9.208 4.840 -0.587 1.00 96.50 126 THR A N 1
ATOM 999 C CA . THR A 1 126 ? -8.341 4.709 -1.764 1.00 96.50 126 THR A CA 1
ATOM 1000 C C . THR A 1 126 ? -7.898 6.066 -2.296 1.00 96.50 126 THR A C 1
ATOM 1002 O O . THR A 1 126 ? -6.716 6.254 -2.557 1.00 96.50 126 THR A O 1
ATOM 1005 N N . PHE A 1 127 ? -8.816 7.023 -2.440 1.00 95.75 127 PHE A N 1
ATOM 1006 C CA . PHE A 1 127 ? -8.489 8.342 -2.980 1.00 95.75 127 PHE A CA 1
ATOM 1007 C C . PHE A 1 127 ? -7.511 9.102 -2.073 1.00 95.75 127 PHE A C 1
ATOM 1009 O O . PHE A 1 127 ? -6.494 9.617 -2.537 1.00 95.75 127 PHE A O 1
ATOM 1016 N N . ILE A 1 128 ? -7.768 9.108 -0.762 1.00 97.50 128 ILE A N 1
ATOM 1017 C CA . ILE A 1 128 ? -6.905 9.781 0.219 1.00 97.50 128 ILE A CA 1
ATOM 1018 C C . ILE A 1 128 ? -5.542 9.081 0.318 1.00 97.50 128 ILE A C 1
ATOM 1020 O O . ILE A 1 128 ? -4.505 9.747 0.313 1.00 97.50 128 ILE A O 1
ATOM 1024 N N . SER A 1 129 ? -5.509 7.745 0.371 1.00 97.81 129 SER A N 1
ATOM 1025 C CA . SER A 1 129 ? -4.248 6.997 0.429 1.00 97.81 129 SER A CA 1
ATOM 1026 C C . SER A 1 129 ? -3.434 7.123 -0.853 1.00 97.81 129 SER A C 1
ATOM 1028 O O . SER A 1 129 ? -2.211 7.197 -0.776 1.00 97.81 129 SER A O 1
ATOM 1030 N N . ALA A 1 130 ? -4.076 7.197 -2.020 1.00 95.88 130 ALA A N 1
ATOM 1031 C CA . ALA A 1 130 ? -3.394 7.456 -3.284 1.00 95.88 130 ALA A CA 1
ATOM 1032 C C . ALA A 1 130 ? -2.756 8.852 -3.288 1.00 95.88 130 ALA A C 1
ATOM 1034 O O . ALA A 1 130 ? -1.615 8.992 -3.723 1.00 95.88 130 ALA A O 1
ATOM 1035 N N . GLY A 1 131 ? -3.440 9.855 -2.724 1.00 96.25 131 GLY A N 1
ATOM 1036 C CA . GLY A 1 131 ? -2.885 11.192 -2.506 1.00 96.25 131 GLY A CA 1
ATOM 1037 C C . GLY A 1 131 ? -1.634 11.175 -1.622 1.00 96.25 131 GLY A C 1
ATOM 1038 O O . GLY A 1 131 ? -0.597 11.705 -2.019 1.00 96.25 131 GLY A O 1
ATOM 1039 N N . PHE A 1 132 ? -1.685 10.498 -0.467 1.00 97.50 132 PHE A N 1
ATOM 1040 C CA . PHE A 1 132 ? -0.503 10.315 0.389 1.00 97.50 132 PHE A CA 1
ATOM 1041 C C . PHE A 1 132 ? 0.629 9.583 -0.329 1.00 97.50 132 PHE A C 1
ATOM 1043 O O . PHE A 1 132 ? 1.783 9.990 -0.227 1.00 97.50 132 PHE A O 1
ATOM 1050 N N . ASN A 1 133 ? 0.306 8.512 -1.053 1.00 96.38 133 ASN A N 1
ATOM 1051 C CA . ASN A 1 133 ? 1.274 7.737 -1.816 1.00 96.38 133 ASN A CA 1
ATOM 1052 C C . ASN A 1 133 ? 1.985 8.613 -2.851 1.00 96.38 133 ASN A C 1
ATOM 1054 O O . ASN A 1 133 ? 3.209 8.678 -2.856 1.00 96.38 133 ASN A O 1
ATOM 1058 N N . ALA A 1 134 ? 1.217 9.313 -3.689 1.00 94.56 134 ALA A N 1
ATOM 1059 C CA . ALA A 1 134 ? 1.755 10.196 -4.711 1.00 94.56 134 ALA A CA 1
ATOM 1060 C C . ALA A 1 134 ? 2.621 11.296 -4.087 1.00 94.56 134 ALA A C 1
ATOM 1062 O O . ALA A 1 134 ? 3.755 11.482 -4.509 1.00 94.56 134 ALA A O 1
ATOM 1063 N N . LEU A 1 135 ? 2.144 11.975 -3.044 1.00 96.62 135 LEU A N 1
ATOM 1064 C CA . LEU A 1 135 ? 2.895 13.059 -2.416 1.00 96.62 135 LEU A CA 1
ATOM 1065 C C . LEU A 1 135 ? 4.207 12.571 -1.785 1.00 96.62 135 LEU A C 1
ATOM 1067 O O . LEU A 1 135 ? 5.270 13.116 -2.067 1.00 96.62 135 LEU A O 1
ATOM 1071 N N . LEU A 1 136 ? 4.141 11.556 -0.920 1.00 96.69 136 LEU A N 1
ATOM 1072 C CA . LEU A 1 136 ? 5.281 11.149 -0.097 1.00 96.69 136 LEU A CA 1
ATOM 1073 C C . LEU A 1 136 ? 6.354 10.418 -0.904 1.00 96.69 136 LEU A C 1
ATOM 1075 O O . LEU A 1 136 ? 7.540 10.641 -0.665 1.00 96.69 136 LEU A O 1
ATOM 1079 N N . VAL A 1 137 ? 5.957 9.571 -1.860 1.00 94.19 137 VAL A N 1
ATOM 1080 C CA . VAL A 1 137 ? 6.914 8.878 -2.732 1.00 94.19 137 VAL A CA 1
ATOM 1081 C C . VAL A 1 137 ? 7.644 9.887 -3.614 1.00 94.19 137 VAL A C 1
ATOM 1083 O O . VAL A 1 137 ? 8.871 9.878 -3.639 1.00 94.19 137 VAL A O 1
ATOM 1086 N N . ASN A 1 138 ? 6.919 10.811 -4.258 1.00 93.69 138 ASN A N 1
ATOM 1087 C CA . ASN A 1 138 ? 7.547 11.820 -5.116 1.00 93.69 138 ASN A CA 1
ATOM 1088 C C . ASN A 1 138 ? 8.416 12.801 -4.320 1.00 93.69 138 ASN A C 1
ATOM 1090 O O . ASN A 1 138 ? 9.500 13.154 -4.772 1.00 93.69 138 ASN A O 1
ATOM 1094 N N . LEU A 1 139 ? 7.998 13.204 -3.115 1.00 95.25 139 LEU A N 1
ATOM 1095 C CA . LEU A 1 139 ? 8.823 14.040 -2.239 1.00 95.25 139 LEU A CA 1
ATOM 1096 C C . LEU A 1 139 ? 10.127 13.330 -1.849 1.00 95.25 139 LEU A C 1
ATOM 1098 O O . LEU A 1 139 ? 11.188 13.954 -1.837 1.00 95.25 139 LEU A O 1
ATOM 1102 N N . TYR A 1 140 ? 10.056 12.033 -1.533 1.00 94.12 140 TYR A N 1
ATOM 1103 C CA . TYR A 1 140 ? 11.242 11.238 -1.228 1.00 94.12 140 TYR A CA 1
ATOM 1104 C C . TYR A 1 140 ? 12.170 11.130 -2.440 1.00 94.12 140 TYR A C 1
ATOM 1106 O O . TYR A 1 140 ? 13.363 11.393 -2.304 1.00 94.12 140 TYR A O 1
ATOM 1114 N N . MET A 1 141 ? 11.638 10.784 -3.614 1.00 91.00 141 MET A N 1
ATOM 1115 C CA . MET A 1 141 ? 12.424 10.662 -4.847 1.00 91.00 141 MET A CA 1
ATOM 1116 C C . MET A 1 141 ? 13.099 11.990 -5.206 1.00 91.00 141 MET A C 1
ATOM 1118 O O . MET A 1 141 ? 14.323 12.055 -5.302 1.00 91.00 141 MET A O 1
ATOM 1122 N N . SER A 1 142 ? 12.326 13.080 -5.236 1.00 92.81 142 SER A N 1
ATOM 1123 C CA . SER A 1 142 ? 12.827 14.428 -5.520 1.00 92.81 142 SER A CA 1
ATOM 1124 C C . SER A 1 142 ? 13.928 14.864 -4.551 1.00 92.81 142 SER A C 1
ATOM 1126 O O . SER A 1 142 ? 14.944 15.401 -4.982 1.00 92.81 142 SER A O 1
ATOM 1128 N N . ARG A 1 143 ? 13.778 14.599 -3.246 1.00 93.06 143 ARG A N 1
ATOM 1129 C CA . ARG A 1 143 ? 14.795 14.969 -2.250 1.00 93.06 143 ARG A CA 1
ATOM 1130 C C . ARG A 1 143 ? 16.095 14.172 -2.383 1.00 93.06 143 ARG A C 1
ATOM 1132 O O . ARG A 1 143 ? 17.143 14.676 -1.986 1.00 93.06 143 ARG A O 1
ATOM 1139 N N . ASN A 1 144 ? 16.032 12.943 -2.891 1.00 90.38 144 ASN A N 1
ATOM 1140 C CA . ASN A 1 144 ? 17.193 12.062 -3.031 1.00 90.38 144 ASN A CA 1
ATOM 1141 C C . ASN A 1 144 ? 17.772 12.040 -4.457 1.00 90.38 144 ASN A C 1
ATOM 1143 O O . ASN A 1 144 ? 18.723 11.300 -4.691 1.00 90.38 144 ASN A O 1
ATOM 1147 N N . ASN A 1 145 ? 17.252 12.866 -5.376 1.00 85.31 145 ASN A N 1
ATOM 1148 C CA . ASN A 1 145 ? 17.630 12.895 -6.795 1.00 85.31 145 ASN A CA 1
ATOM 1149 C C . ASN A 1 145 ? 17.505 11.516 -7.477 1.00 85.31 145 ASN A C 1
ATOM 1151 O O . ASN A 1 145 ? 18.417 11.091 -8.189 1.00 85.31 145 ASN A O 1
ATOM 1155 N N . LEU A 1 146 ? 16.392 10.825 -7.211 1.00 78.38 146 LEU A N 1
ATOM 1156 C CA . LEU A 1 146 ? 16.015 9.532 -7.798 1.00 78.38 146 LEU A CA 1
ATOM 1157 C C . LEU A 1 146 ? 14.894 9.691 -8.826 1.00 78.38 146 LEU A C 1
ATOM 1159 O O . LEU A 1 146 ? 14.045 10.589 -8.619 1.00 78.38 146 LEU A O 1
#

Secondary structure (DSSP, 8-state):
-TTHHHHHHHHHHHHHHHHHHHHHHHHH-TTTTT-GGGG-HHHHHHHHHHHHHGGGGHHHHHHHHHHHHHHH-GGG--GGGHHHHHHHHHHHHHHHHHHHHTT--EESSTTSSEETT-HHHHHHHHHHHHHHHHHHHHHHHHHHT-

Sequence (146 aa):
MKNFLTLSVTSFVFSTVLWVLWHFVDTHVLFLAGKGGFFYLPHAARVLCVVYFGYKAIPGLYLGELVGPYVLDPGIYSFSLFIPSLISVMSVPFALTMLNSLGFTLGHTRSSPLNRRNYKHILLITFISAGFNALLVNLYMSRNNL

Organism: NCBI:txid2030880

Foldseek 3Di:
DPCLVVLQQVLLVQLLVQLVVLLCCCPPVVVNPPVSLVVVSSLVSLLLSCLVVNPSNLNSSLVNLQVSCCVSPVPPDDPLCNVLSNQLSCLLVVLQVVCVVVVQHEDPDPPRSAHSPDVVSSVSSSVSSSVSSVVPSVVSCVVVVD